Protein AF-A0A523T229-F1 (afdb_monomer_lite)

Sequence (57 aa):
VIAAINEEEGIGPTICELKTILNEYHLVVVDGKSSDKTIEIAKDLGAEVLIQKGKGK

pLDDT: mean 95.13, std 7.57, range [55.16, 98.81]

Foldseek 3Di:
DAEDAQCVPPLQVVLVVCVVVDDDDAAEYEYAPHPDCNVVSCVVSPHHYHYDPDHDD

Radius of gyration: 10.91 Å; chains: 1; bounding box: 24×18×30 Å

Structure (mmCIF, N/CA/C/O backbone):
data_AF-A0A523T229-F1
#
_entry.id   AF-A0A523T229-F1
#
loop_
_atom_site.group_PDB
_atom_site.id
_atom_site.type_symbol
_atom_site.label_atom_id
_atom_site.label_alt_id
_atom_site.label_comp_id
_atom_site.label_asym_id
_atom_site.label_entity_id
_atom_site.label_seq_id
_atom_site.pdbx_PDB_ins_code
_atom_site.Cartn_x
_atom_s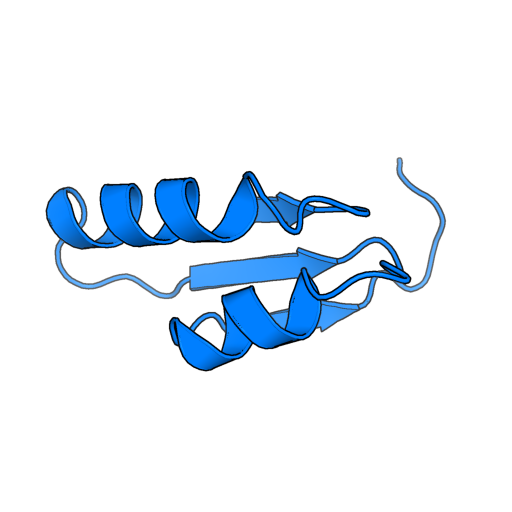ite.Cartn_y
_atom_site.Cartn_z
_atom_site.occupancy
_atom_site.B_iso_or_equiv
_atom_site.auth_seq_id
_atom_site.auth_comp_id
_atom_site.auth_asym_id
_atom_site.auth_atom_id
_atom_site.pdbx_PDB_model_num
ATOM 1 N N . VAL A 1 1 ? -10.475 6.171 -3.569 1.00 94.62 1 VAL A N 1
ATOM 2 C CA . VAL A 1 1 ? -9.700 5.288 -4.474 1.00 94.62 1 VAL A CA 1
ATOM 3 C C . VAL A 1 1 ? -8.359 5.951 -4.727 1.00 94.62 1 VAL A C 1
ATOM 5 O O . VAL A 1 1 ? -8.367 7.141 -5.018 1.00 94.62 1 VAL A O 1
ATOM 8 N N . ILE A 1 2 ? -7.250 5.225 -4.593 1.00 97.00 2 ILE A N 1
ATOM 9 C CA . ILE A 1 2 ? -5.882 5.708 -4.852 1.00 97.00 2 ILE A CA 1
ATOM 10 C C . ILE A 1 2 ? -5.307 4.887 -6.008 1.00 97.00 2 ILE A C 1
ATOM 12 O O . ILE A 1 2 ? -5.418 3.667 -5.983 1.00 97.00 2 ILE A O 1
ATOM 16 N N . ALA A 1 3 ? -4.722 5.528 -7.018 1.00 96.62 3 ALA A N 1
ATOM 17 C CA . ALA A 1 3 ? -3.919 4.835 -8.025 1.00 96.62 3 ALA A CA 1
ATOM 18 C C . ALA A 1 3 ? -2.448 4.878 -7.597 1.00 96.62 3 ALA A C 1
ATOM 20 O O . ALA A 1 3 ? -1.994 5.932 -7.158 1.00 96.62 3 ALA A O 1
ATOM 21 N N . ALA A 1 4 ? -1.722 3.767 -7.716 1.00 97.38 4 ALA A N 1
ATOM 22 C CA . ALA A 1 4 ? -0.325 3.686 -7.290 1.00 97.38 4 ALA A CA 1
ATOM 23 C C . ALA A 1 4 ? 0.520 2.855 -8.265 1.00 97.38 4 ALA A C 1
ATOM 25 O O . ALA A 1 4 ? 0.027 1.889 -8.853 1.00 97.38 4 ALA A O 1
ATOM 26 N N . ILE A 1 5 ? 1.786 3.235 -8.442 1.00 97.56 5 ILE A N 1
ATOM 27 C CA . ILE A 1 5 ? 2.808 2.438 -9.126 1.00 97.56 5 ILE A CA 1
ATOM 28 C C . ILE A 1 5 ? 4.187 2.800 -8.571 1.00 97.56 5 ILE A C 1
ATOM 30 O O . ILE A 1 5 ? 4.649 3.916 -8.763 1.00 97.56 5 ILE A O 1
ATOM 34 N N . ASN A 1 6 ? 4.848 1.848 -7.918 1.00 98.19 6 ASN A N 1
ATOM 35 C CA . ASN A 1 6 ? 6.140 2.041 -7.254 1.00 98.19 6 ASN A CA 1
ATOM 36 C C . ASN A 1 6 ? 6.172 3.249 -6.288 1.00 98.19 6 ASN A C 1
ATOM 38 O O . ASN A 1 6 ? 7.014 4.138 -6.403 1.00 98.19 6 ASN A O 1
ATOM 42 N N . GLU A 1 7 ? 5.210 3.290 -5.369 1.00 98.38 7 GLU A N 1
ATOM 43 C CA . GLU A 1 7 ? 4.985 4.342 -4.373 1.00 98.38 7 GLU A CA 1
ATOM 44 C C . GLU A 1 7 ? 5.300 3.858 -2.940 1.00 98.38 7 GLU A C 1
ATOM 46 O O . GLU A 1 7 ? 4.632 4.277 -1.994 1.00 98.38 7 GLU A O 1
ATOM 51 N N . GLU A 1 8 ? 6.280 2.960 -2.745 1.00 98.56 8 GLU A N 1
ATOM 52 C CA . GLU A 1 8 ? 6.614 2.369 -1.431 1.00 98.56 8 GLU A CA 1
ATOM 53 C C . GLU A 1 8 ? 6.740 3.416 -0.308 1.00 98.56 8 GLU A C 1
ATOM 55 O O . GLU A 1 8 ? 6.195 3.230 0.781 1.00 98.56 8 GLU A O 1
ATOM 60 N N . GLU A 1 9 ? 7.388 4.550 -0.580 1.00 98.44 9 GLU A N 1
ATOM 61 C CA . GLU A 1 9 ? 7.595 5.612 0.413 1.00 98.44 9 GLU A CA 1
ATOM 62 C C . GLU A 1 9 ? 6.352 6.497 0.631 1.00 98.44 9 GLU A C 1
ATOM 64 O O . GLU A 1 9 ? 6.138 7.010 1.732 1.00 98.44 9 GLU A O 1
ATOM 69 N N . GLY A 1 10 ? 5.522 6.683 -0.401 1.00 98.50 10 GLY A N 1
ATOM 70 C CA . GLY A 1 10 ? 4.414 7.645 -0.404 1.00 98.50 10 GLY A CA 1
ATOM 71 C C . GLY A 1 10 ? 3.056 7.056 -0.017 1.00 98.50 10 GLY A C 1
ATOM 72 O O . GLY A 1 10 ? 2.217 7.747 0.578 1.00 98.50 10 GLY A O 1
ATOM 73 N N . ILE A 1 11 ? 2.827 5.772 -0.312 1.00 98.62 11 ILE A N 1
ATOM 74 C CA . ILE A 1 11 ? 1.526 5.127 -0.101 1.00 98.62 11 ILE A CA 1
ATOM 75 C C . ILE A 1 11 ? 1.168 5.045 1.387 1.00 98.62 11 ILE A C 1
ATOM 77 O O . ILE A 1 11 ? 0.029 5.316 1.765 1.00 98.62 11 ILE A O 1
ATOM 81 N N . GLY A 1 12 ? 2.147 4.743 2.245 1.00 98.62 12 GLY A N 1
ATOM 82 C CA . GLY A 1 12 ? 1.946 4.604 3.687 1.00 98.62 12 GLY A CA 1
ATOM 83 C C . GLY A 1 12 ? 1.455 5.894 4.354 1.00 98.62 12 GLY A C 1
ATOM 84 O O . GLY A 1 12 ? 0.352 5.900 4.910 1.00 98.62 12 GLY A O 1
ATOM 85 N N . PRO A 1 13 ? 2.221 7.000 4.273 1.00 98.56 13 PRO A N 1
ATOM 86 C CA . PRO A 1 13 ? 1.817 8.298 4.813 1.00 98.56 13 PRO A CA 1
ATOM 87 C C . PRO A 1 13 ? 0.449 8.763 4.304 1.00 98.56 13 PRO A C 1
ATOM 89 O O . PRO A 1 13 ? -0.385 9.183 5.103 1.00 98.56 13 PRO A O 1
ATOM 92 N N . THR A 1 14 ? 0.186 8.602 3.003 1.00 98.06 14 THR A N 1
ATOM 93 C CA . THR A 1 14 ? -1.084 9.002 2.378 1.00 98.06 14 THR A CA 1
ATOM 94 C C . THR A 1 14 ? -2.273 8.247 2.973 1.00 98.06 14 THR A C 1
ATOM 96 O O . THR A 1 14 ? -3.288 8.847 3.326 1.00 98.06 14 THR A O 1
ATOM 99 N N . ILE A 1 15 ? -2.165 6.921 3.117 1.00 97.94 15 ILE A N 1
ATOM 100 C CA . ILE A 1 15 ? -3.237 6.113 3.711 1.00 97.94 15 ILE A CA 1
ATOM 101 C C . ILE A 1 15 ? -3.441 6.498 5.177 1.00 97.94 15 ILE A C 1
ATOM 103 O O . ILE A 1 15 ? -4.583 6.687 5.593 1.00 97.94 15 ILE A O 1
ATOM 107 N N . CYS A 1 16 ? -2.359 6.641 5.948 1.00 97.19 16 CYS A N 1
ATOM 108 C CA . CYS A 1 16 ? -2.417 7.041 7.354 1.00 97.19 16 CYS A CA 1
ATOM 109 C C . CYS A 1 16 ? -3.105 8.398 7.549 1.00 97.19 16 CYS A C 1
ATOM 111 O O . CYS A 1 1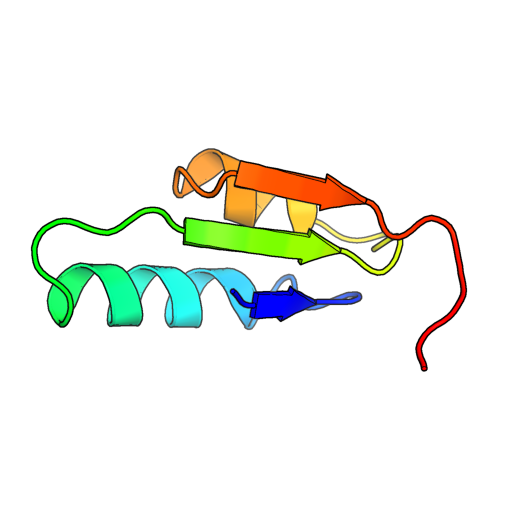6 ? -3.945 8.515 8.436 1.00 97.19 16 CYS A O 1
ATOM 113 N N . GLU A 1 17 ? -2.809 9.393 6.711 1.00 97.12 17 GLU A N 1
ATOM 114 C CA . GLU A 1 17 ? -3.473 10.700 6.748 1.00 97.12 17 GLU A CA 1
ATOM 115 C C . GLU A 1 17 ? -4.968 10.593 6.416 1.00 97.12 17 GLU A C 1
ATOM 117 O O . GLU A 1 17 ? -5.810 11.137 7.127 1.00 97.12 17 GLU A O 1
ATOM 122 N N . LEU A 1 18 ? -5.344 9.817 5.396 1.00 96.25 18 LEU A N 1
ATOM 123 C CA . LEU A 1 18 ? -6.762 9.600 5.092 1.00 96.25 18 LEU A CA 1
ATOM 124 C C . LEU A 1 18 ? -7.507 8.939 6.259 1.00 96.25 18 LEU A C 1
ATOM 126 O O . LEU A 1 18 ? -8.659 9.293 6.513 1.00 96.25 18 LEU A O 1
ATOM 130 N N . LYS A 1 19 ? -6.854 8.029 7.000 1.00 94.12 19 LYS A N 1
ATOM 131 C CA . LYS A 1 19 ? -7.452 7.386 8.181 1.00 94.12 19 LYS A CA 1
ATOM 132 C C . LYS A 1 19 ? -7.785 8.368 9.301 1.00 94.12 19 LYS A C 1
ATOM 134 O O . LYS A 1 19 ? -8.707 8.092 10.062 1.00 94.12 19 LYS A O 1
ATOM 139 N N . THR A 1 20 ? -7.016 9.447 9.454 1.00 95.31 20 THR A N 1
ATOM 140 C CA . THR A 1 20 ? -7.232 10.424 10.534 1.00 95.31 20 THR A CA 1
ATOM 141 C C . THR A 1 20 ? -8.310 11.445 10.183 1.00 95.31 20 THR A C 1
ATOM 143 O O . THR A 1 20 ? -8.929 12.001 11.087 1.00 95.31 20 THR A O 1
ATOM 146 N N . ILE A 1 21 ? -8.547 11.681 8.890 1.00 95.50 21 ILE A N 1
ATOM 147 C CA . ILE A 1 21 ? -9.501 12.683 8.398 1.00 95.50 21 ILE A CA 1
ATOM 148 C C . ILE A 1 21 ? -10.882 12.072 8.142 1.00 95.50 21 ILE A C 1
ATOM 150 O O . ILE A 1 21 ? -11.904 12.700 8.423 1.00 95.50 21 ILE A O 1
ATOM 154 N N . LEU A 1 22 ? -10.933 10.866 7.575 1.00 93.50 22 LEU A N 1
ATOM 155 C CA . LEU A 1 22 ? -12.181 10.235 7.156 1.00 93.50 22 LEU A CA 1
ATOM 156 C C . LEU A 1 22 ? -12.741 9.343 8.266 1.00 93.50 22 LEU A C 1
ATOM 158 O O . LEU A 1 22 ? -12.072 8.428 8.742 1.00 93.50 22 LEU A O 1
ATOM 162 N N . ASN A 1 23 ? -14.006 9.559 8.624 1.00 90.44 23 ASN A N 1
ATOM 163 C CA . ASN A 1 23 ? -14.755 8.648 9.484 1.00 90.44 23 ASN A CA 1
ATOM 164 C C . ASN A 1 23 ? -15.543 7.660 8.611 1.00 90.44 23 ASN A C 1
ATOM 166 O O . ASN A 1 23 ? -16.250 8.105 7.714 1.00 90.44 23 ASN A O 1
ATOM 170 N N . GLU A 1 24 ? -15.414 6.357 8.882 1.00 89.12 24 GLU A N 1
ATOM 171 C CA . GLU A 1 24 ? -16.052 5.251 8.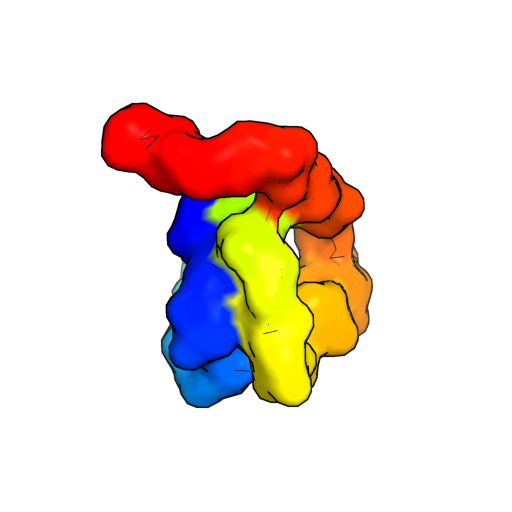137 1.00 89.12 24 GLU A CA 1
ATOM 172 C C . GLU A 1 24 ? -15.874 5.324 6.606 1.00 89.12 24 GLU A C 1
ATOM 174 O O . GLU A 1 24 ? -16.671 5.910 5.875 1.00 89.12 24 GLU A O 1
ATOM 179 N N . TYR A 1 25 ? -14.832 4.673 6.087 1.00 94.19 25 TYR A N 1
ATOM 180 C CA . TYR A 1 25 ? -14.536 4.634 4.653 1.00 94.19 25 TYR A CA 1
ATOM 181 C C . TYR A 1 25 ? -14.151 3.227 4.196 1.00 94.19 25 TYR A C 1
ATOM 183 O O . TYR A 1 25 ? -13.620 2.423 4.960 1.00 94.19 25 TYR A O 1
ATOM 191 N N . HIS A 1 26 ? -14.363 2.966 2.906 1.00 96.38 26 HIS A N 1
ATOM 192 C CA . HIS A 1 26 ? -13.803 1.809 2.214 1.00 96.38 26 HIS A CA 1
ATOM 193 C C . HIS A 1 26 ? -12.673 2.270 1.296 1.00 96.38 26 HIS A C 1
ATOM 195 O O . HIS A 1 26 ? -12.903 2.981 0.312 1.00 96.38 26 HIS A O 1
ATOM 201 N N . LEU A 1 27 ? -11.435 1.921 1.642 1.00 97.62 27 LEU A N 1
ATOM 202 C CA . LEU A 1 27 ? -10.255 2.355 0.905 1.00 97.62 27 LEU A CA 1
ATOM 203 C C . LEU A 1 27 ? -9.851 1.307 -0.130 1.00 97.62 27 LEU A C 1
ATOM 205 O O . LEU A 1 27 ? -9.469 0.195 0.221 1.00 97.62 27 LEU A O 1
ATOM 209 N N . VAL A 1 28 ? -9.868 1.710 -1.400 1.00 98.31 28 VAL A N 1
ATOM 210 C CA . VAL A 1 28 ? -9.395 0.896 -2.526 1.00 98.31 28 VAL A CA 1
ATOM 211 C C . VAL A 1 28 ? -8.140 1.522 -3.126 1.00 98.31 28 VAL A C 1
ATOM 213 O O . VAL A 1 28 ? -8.163 2.694 -3.522 1.00 98.31 28 VAL A O 1
ATOM 216 N N . VAL A 1 29 ? -7.076 0.731 -3.236 1.00 98.31 29 VAL A N 1
ATOM 217 C CA . VAL A 1 29 ? -5.847 1.036 -3.975 1.00 98.31 29 VAL A CA 1
ATOM 218 C C . VAL A 1 29 ? -5.855 0.242 -5.280 1.00 98.31 29 VAL A C 1
ATOM 220 O O . VAL A 1 29 ? -5.988 -0.979 -5.279 1.00 98.31 29 VAL A O 1
ATOM 223 N N . VAL A 1 30 ? -5.726 0.934 -6.408 1.00 97.75 30 VAL A N 1
ATOM 224 C CA . VAL A 1 30 ? -5.575 0.333 -7.735 1.00 97.75 30 VAL A CA 1
ATOM 225 C C . VAL A 1 30 ? -4.102 0.412 -8.123 1.00 97.75 30 VAL A C 1
ATOM 227 O O . VAL A 1 30 ? -3.592 1.491 -8.420 1.00 97.75 30 VAL A O 1
ATOM 230 N N . ASP A 1 31 ? -3.423 -0.727 -8.103 1.00 97.94 31 ASP A N 1
ATOM 231 C CA . ASP A 1 31 ? -1.983 -0.826 -8.319 1.00 97.94 31 ASP A CA 1
ATOM 232 C C . ASP A 1 31 ? -1.634 -1.138 -9.784 1.00 97.94 31 ASP A C 1
ATOM 234 O O . ASP A 1 31 ? -2.199 -2.043 -10.404 1.00 97.94 31 ASP A O 1
ATOM 238 N N . GLY A 1 32 ? -0.675 -0.396 -10.336 1.00 9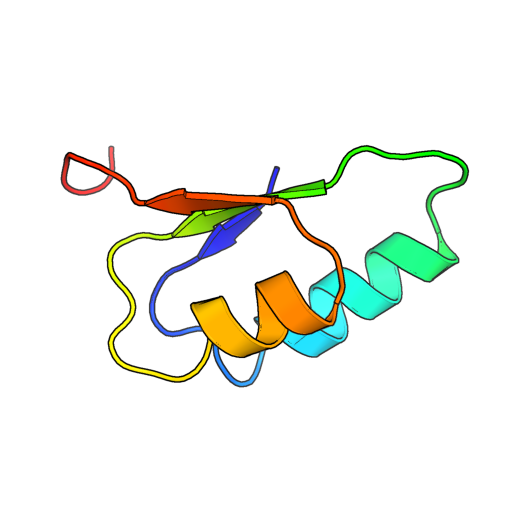7.00 32 GLY A N 1
ATOM 239 C CA . GLY A 1 32 ? -0.188 -0.487 -11.713 1.00 97.00 32 GLY A CA 1
ATOM 240 C C . GLY A 1 32 ? 0.826 -1.603 -11.989 1.00 97.00 32 GLY A C 1
ATOM 241 O O . GLY A 1 32 ? 1.515 -1.526 -13.006 1.00 97.00 32 GLY A O 1
ATOM 242 N N . LYS A 1 33 ? 0.902 -2.639 -11.140 1.00 96.25 33 LYS A N 1
ATOM 243 C CA . LYS A 1 33 ? 1.932 -3.698 -11.109 1.00 96.25 33 LYS A CA 1
ATOM 244 C C . LYS A 1 33 ? 3.260 -3.198 -10.545 1.00 96.25 33 LYS A C 1
ATOM 246 O O . LYS A 1 33 ? 4.300 -3.332 -11.192 1.00 96.25 33 LYS A O 1
ATOM 251 N N . SER A 1 34 ? 3.207 -2.631 -9.345 1.00 97.88 34 SER A N 1
ATOM 252 C CA . SER A 1 34 ? 4.403 -2.229 -8.606 1.00 97.88 34 SER A CA 1
ATOM 253 C C . SER A 1 34 ? 5.357 -3.411 -8.399 1.00 97.88 34 SER A C 1
ATOM 255 O O . SER A 1 34 ? 4.928 -4.548 -8.190 1.00 97.88 34 SER A O 1
ATOM 257 N N . SER A 1 35 ? 6.658 -3.137 -8.471 1.00 98.06 35 SER A N 1
ATOM 258 C CA . SER A 1 35 ? 7.741 -4.096 -8.203 1.00 98.06 35 SER A CA 1
ATOM 259 C C . SER A 1 35 ? 8.406 -3.890 -6.839 1.00 98.06 35 SER A C 1
ATOM 261 O O . SER A 1 35 ? 9.344 -4.609 -6.503 1.00 98.06 35 SER A O 1
ATOM 263 N N . ASP A 1 36 ? 7.950 -2.890 -6.091 1.00 98.62 36 ASP A N 1
ATOM 264 C CA . ASP A 1 36 ? 8.397 -2.534 -4.746 1.00 98.62 36 ASP A CA 1
ATOM 265 C C . ASP A 1 36 ? 7.347 -2.949 -3.688 1.00 98.62 36 ASP A C 1
ATOM 267 O O . ASP A 1 36 ? 6.425 -3.722 -3.980 1.00 98.62 36 ASP A O 1
ATOM 271 N N . LYS A 1 37 ? 7.455 -2.448 -2.449 1.00 98.62 37 LYS A N 1
ATOM 272 C CA . LYS A 1 37 ? 6.522 -2.817 -1.367 1.00 98.62 37 LYS A CA 1
ATOM 273 C C . LYS A 1 37 ? 5.190 -2.066 -1.365 1.00 98.62 37 LYS A C 1
ATOM 275 O O . LYS A 1 37 ? 4.421 -2.230 -0.418 1.00 98.62 37 LYS A O 1
ATOM 280 N N . THR A 1 38 ? 4.853 -1.303 -2.408 1.00 98.75 38 THR A N 1
ATOM 281 C CA . THR A 1 38 ? 3.594 -0.531 -2.478 1.00 98.75 38 THR A CA 1
ATOM 282 C C . THR A 1 38 ? 2.363 -1.366 -2.108 1.00 98.75 38 THR A C 1
ATOM 284 O O . THR A 1 38 ? 1.540 -0.953 -1.289 1.00 98.75 38 THR A O 1
ATOM 287 N N . ILE A 1 39 ? 2.247 -2.571 -2.682 1.00 98.56 39 ILE A N 1
ATOM 288 C CA . ILE A 1 39 ? 1.109 -3.478 -2.458 1.00 98.56 39 ILE A CA 1
ATOM 289 C C . ILE A 1 39 ? 1.079 -3.998 -1.015 1.00 98.56 39 ILE A C 1
ATOM 291 O O . ILE A 1 39 ? -0.001 -4.107 -0.435 1.00 98.56 39 ILE A O 1
ATOM 295 N N . GLU A 1 40 ? 2.240 -4.358 -0.462 1.00 98.81 40 GLU A N 1
ATOM 296 C CA . GLU A 1 40 ? 2.372 -4.884 0.904 1.00 98.81 40 GLU A CA 1
ATOM 297 C C . GLU A 1 40 ? 1.940 -3.821 1.916 1.00 98.81 40 GLU A C 1
ATOM 299 O O . GLU A 1 40 ? 1.005 -4.045 2.681 1.00 98.81 40 GLU A O 1
ATOM 304 N N . ILE A 1 41 ? 2.506 -2.616 1.809 1.00 98.75 41 ILE A N 1
ATOM 305 C CA . ILE A 1 41 ? 2.206 -1.495 2.706 1.00 98.75 41 ILE A CA 1
ATOM 306 C C . ILE A 1 41 ? 0.719 -1.123 2.649 1.00 98.75 41 ILE A C 1
ATOM 308 O O . ILE A 1 41 ? 0.088 -0.916 3.686 1.00 98.75 41 ILE A O 1
ATOM 312 N N . ALA A 1 42 ? 0.122 -1.066 1.453 1.00 98.62 42 ALA A N 1
ATOM 313 C CA . ALA A 1 42 ? -1.299 -0.758 1.306 1.00 98.62 42 ALA A CA 1
ATOM 314 C C . ALA A 1 42 ? -2.205 -1.798 1.992 1.00 98.62 42 ALA A C 1
ATOM 316 O O . ALA A 1 42 ? -3.158 -1.423 2.682 1.00 98.62 42 ALA A O 1
ATOM 317 N N . LYS A 1 43 ? -1.904 -3.094 1.831 1.00 98.50 43 LYS A N 1
ATOM 318 C CA . LYS A 1 43 ? -2.660 -4.187 2.467 1.00 98.50 43 LYS A CA 1
ATOM 319 C C . LYS A 1 43 ? -2.503 -4.184 3.982 1.00 98.50 43 LYS A C 1
ATOM 321 O O . LYS A 1 43 ? -3.503 -4.331 4.681 1.00 98.50 43 LYS A O 1
ATOM 326 N N . ASP A 1 44 ? -1.289 -3.970 4.480 1.00 98.62 44 ASP A N 1
ATOM 327 C CA . ASP A 1 44 ? -1.002 -3.909 5.918 1.00 98.62 44 ASP A CA 1
ATOM 328 C C . ASP A 1 44 ? -1.736 -2.744 6.591 1.00 98.62 44 ASP A C 1
ATOM 330 O O . ASP A 1 44 ? -2.199 -2.844 7.728 1.00 98.62 44 ASP A O 1
ATOM 334 N N . LEU A 1 45 ? -1.938 -1.650 5.853 1.00 97.81 45 LEU A N 1
ATOM 335 C CA . LEU A 1 45 ? -2.763 -0.523 6.277 1.00 97.81 45 LEU A CA 1
ATOM 336 C C . LEU A 1 45 ? -4.261 -0.729 6.002 1.00 97.81 45 LEU A C 1
ATOM 338 O O . LEU A 1 45 ? -5.044 0.203 6.175 1.00 97.81 45 LEU A O 1
ATOM 342 N N . GLY A 1 46 ? -4.707 -1.932 5.651 1.00 97.00 46 GLY A N 1
ATOM 343 C CA . GLY A 1 46 ? -6.123 -2.286 5.546 1.00 97.00 46 GLY A CA 1
ATOM 344 C C . GLY A 1 46 ? -6.832 -1.749 4.303 1.00 97.00 46 GLY A C 1
ATOM 345 O O . GLY A 1 46 ? -8.060 -1.684 4.299 1.00 97.00 46 GLY A O 1
ATOM 346 N N . ALA A 1 47 ? -6.096 -1.354 3.261 1.00 98.25 47 ALA A N 1
ATOM 347 C CA . ALA A 1 47 ? -6.702 -1.057 1.970 1.00 98.25 47 ALA A CA 1
ATOM 348 C C . ALA A 1 47 ? -7.046 -2.349 1.213 1.00 98.25 47 ALA A C 1
ATOM 350 O O . ALA A 1 47 ? -6.278 -3.314 1.203 1.00 98.25 47 ALA A O 1
ATOM 351 N N . GLU A 1 48 ? -8.168 -2.346 0.497 1.00 98.56 48 GLU A N 1
ATOM 352 C CA . GLU A 1 48 ? -8.405 -3.315 -0.569 1.00 98.56 48 GLU A CA 1
ATOM 353 C C . GLU A 1 48 ? -7.489 -2.974 -1.749 1.00 98.56 48 GLU A C 1
ATOM 355 O O . GLU A 1 48 ? -7.492 -1.840 -2.228 1.00 98.56 48 GLU A O 1
ATOM 360 N N . VAL A 1 49 ? -6.714 -3.943 -2.242 1.00 98.31 49 VAL A N 1
ATOM 361 C CA . VAL A 1 49 ? -5.800 -3.724 -3.372 1.00 98.31 49 VAL A CA 1
ATOM 362 C C . VAL A 1 49 ? -6.272 -4.479 -4.610 1.00 98.31 49 VAL A C 1
ATOM 364 O O . VAL A 1 49 ? -6.388 -5.705 -4.596 1.00 98.31 49 VAL A O 1
ATOM 367 N N . LEU A 1 50 ? -6.479 -3.745 -5.703 1.00 98.06 50 LEU A N 1
ATOM 368 C CA . LEU A 1 50 ? -6.819 -4.263 -7.025 1.00 98.0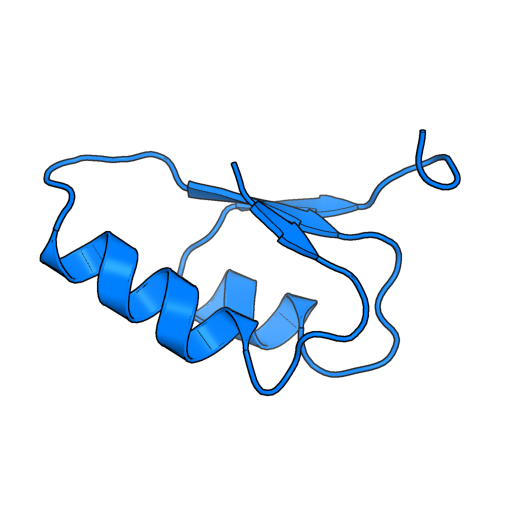6 50 LEU A CA 1
ATOM 369 C C . LEU A 1 50 ? -5.646 -4.055 -7.985 1.00 98.06 50 LEU A C 1
ATOM 371 O O . LEU A 1 50 ? -5.156 -2.941 -8.128 1.00 98.06 50 LEU A O 1
ATOM 375 N N . ILE A 1 51 ? -5.225 -5.102 -8.695 1.00 96.81 51 ILE A N 1
ATOM 376 C CA . ILE A 1 51 ? -4.155 -4.985 -9.698 1.00 96.81 51 ILE A CA 1
ATOM 377 C C . ILE A 1 51 ? -4.746 -4.576 -11.050 1.00 96.81 51 ILE A C 1
ATOM 379 O O . ILE A 1 51 ? -5.646 -5.237 -11.581 1.00 96.81 51 ILE A O 1
ATOM 383 N N . GLN A 1 52 ? -4.218 -3.504 -11.640 1.00 93.50 52 GLN A N 1
ATOM 384 C CA . GLN A 1 52 ? -4.621 -3.030 -12.956 1.00 93.50 52 GLN A CA 1
ATOM 385 C C . GLN A 1 52 ? -4.288 -4.076 -14.033 1.00 93.50 52 GLN A C 1
ATOM 387 O O . GLN A 1 52 ? -3.159 -4.552 -14.165 1.00 93.50 52 GLN A O 1
ATOM 392 N N . LYS A 1 53 ? -5.282 -4.425 -14.860 1.00 87.94 53 LYS A N 1
ATOM 393 C CA . LYS A 1 53 ? -5.088 -5.360 -15.983 1.00 87.94 53 LYS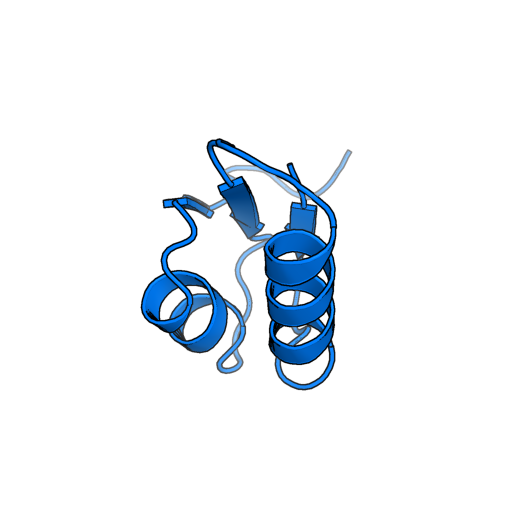 A CA 1
ATOM 394 C C . LYS A 1 53 ? -4.344 -4.712 -17.160 1.00 87.94 53 LYS A C 1
ATOM 396 O O . LYS A 1 53 ? -3.451 -5.338 -17.733 1.00 87.94 53 LYS A O 1
ATOM 401 N N . GLY A 1 54 ? -4.709 -3.475 -17.505 1.00 82.94 54 GLY A N 1
ATOM 402 C CA . GLY A 1 54 ? -4.113 -2.684 -18.590 1.00 82.94 54 GLY A CA 1
ATOM 403 C C . GLY A 1 54 ? -2.901 -1.851 -18.163 1.00 82.94 54 GLY A C 1
ATOM 404 O O . GLY A 1 54 ? -2.410 -1.988 -17.047 1.00 82.94 54 GLY A O 1
ATOM 405 N N . LYS A 1 55 ? -2.428 -0.986 -19.065 1.00 75.19 55 LYS A N 1
ATOM 406 C CA . LYS A 1 55 ? -1.475 0.087 -18.755 1.00 75.19 55 LYS A CA 1
ATOM 407 C C . LYS A 1 55 ? -2.239 1.408 -18.748 1.00 75.19 55 LYS A C 1
ATOM 409 O O . LYS A 1 55 ? -2.818 1.731 -19.777 1.00 75.19 55 LYS A O 1
ATOM 414 N N . GLY A 1 56 ? -2.228 2.119 -17.617 1.00 69.81 56 GLY A N 1
ATOM 415 C CA . GLY A 1 56 ? -2.755 3.484 -17.489 1.00 69.81 56 GLY A CA 1
ATOM 416 C C . GLY A 1 56 ? -4.212 3.687 -17.937 1.00 69.81 56 GLY A C 1
ATOM 417 O O . GLY A 1 56 ? -4.957 2.734 -18.179 1.00 69.81 56 GLY A O 1
ATOM 418 N N . LYS A 1 57 ? -4.613 4.955 -18.015 1.00 55.16 57 LYS A N 1
ATOM 419 C CA . LYS A 1 57 ? -5.262 5.431 -19.239 1.00 55.16 57 LYS A CA 1
ATOM 420 C C . LYS A 1 57 ? -4.168 5.719 -20.259 1.00 55.16 57 LYS A C 1
ATOM 422 O O . LYS A 1 57 ? -3.066 6.098 -19.801 1.00 55.16 57 LYS A O 1
#

Secondary structure (DSSP, 8-state):
-EEESS-HHHHHHHHHHHHHH-SS---EEEE---SSTHHHHHHHTT-EEEE-SS---